Protein AF-A0A259K4H8-F1 (afdb_monomer_lite)

Foldseek 3Di:
DPPPPQQAAPPPRDGADVVVCVVPVPDNHHPVGVD

Radius of gyration: 9.26 Å; chains: 1; bounding box: 23×12×25 Å

pLDDT: mean 84.85, std 12.98, range [45.81, 94.38]

Sequence (35 aa):
MEEGSYGICVRCGDDIAEARLDAIPWTPLCRSCAK

Secondary structure (DSSP, 8-state):
-----TTB-TTT-PBPPHHHHHH-TT--S-TTT--

Structure (mmCIF, N/CA/C/O backbone):
data_AF-A0A259K4H8-F1
#
_entry.id   AF-A0A259K4H8-F1
#
loop_
_atom_site.group_PDB
_atom_site.id
_atom_site.type_symbol
_atom_site.label_atom_id
_atom_site.label_alt_id
_atom_site.label_comp_id
_atom_site.label_asym_id
_atom_site.label_entity_id
_atom_site.label_seq_id
_atom_site.pdbx_PDB_ins_code
_atom_site.Cartn_x
_atom_site.Cartn_y
_atom_site.Cartn_z
_atom_site.occupancy
_atom_site.B_iso_or_equiv
_atom_site.auth_seq_id
_atom_site.auth_comp_id
_atom_site.auth_asym_id
_atom_site.auth_atom_id
_atom_site.pdbx_PDB_model_num
ATOM 1 N N . MET A 1 1 ? 11.818 3.173 16.878 1.00 45.81 1 MET A N 1
ATOM 2 C CA . MET A 1 1 ? 11.831 2.796 15.455 1.00 45.81 1 MET A CA 1
ATOM 3 C C . MET A 1 1 ? 10.374 2.656 15.090 1.00 45.81 1 MET A C 1
ATOM 5 O O . MET A 1 1 ? 9.733 1.750 15.593 1.00 45.81 1 MET A O 1
ATOM 9 N N . GLU A 1 2 ? 9.813 3.658 14.425 1.00 52.28 2 GLU A N 1
ATOM 10 C CA . GLU A 1 2 ? 8.414 3.612 14.009 1.00 52.28 2 GLU A CA 1
ATOM 11 C C . GLU A 1 2 ? 8.369 2.689 12.796 1.00 52.28 2 GLU A C 1
ATOM 13 O O . GLU A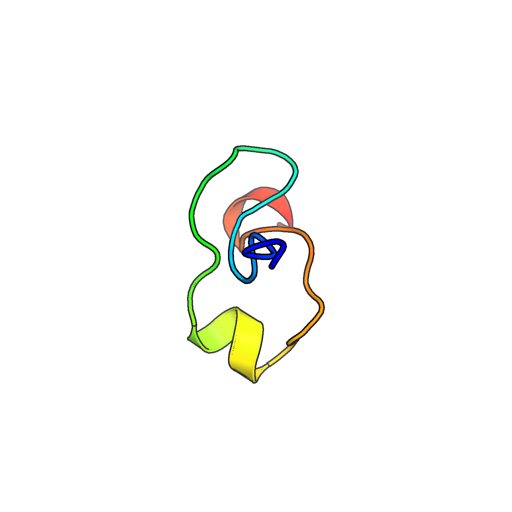 1 2 ? 8.901 3.033 11.741 1.00 52.28 2 GLU A O 1
ATOM 18 N N . GLU A 1 3 ? 7.831 1.483 12.970 1.00 56.72 3 GLU A N 1
ATOM 19 C CA . GLU A 1 3 ? 7.428 0.622 11.860 1.00 56.72 3 GLU A CA 1
ATOM 20 C C . GLU A 1 3 ? 6.317 1.360 11.117 1.00 56.72 3 GLU A C 1
ATOM 22 O O . GLU A 1 3 ? 5.127 1.203 11.388 1.00 56.72 3 GLU A O 1
ATOM 27 N N . GLY A 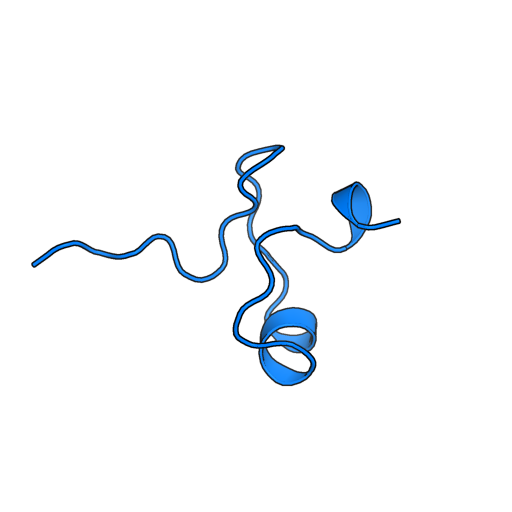1 4 ? 6.735 2.280 10.243 1.00 56.31 4 GLY A N 1
ATOM 28 C CA . GLY A 1 4 ? 5.849 2.992 9.349 1.00 56.31 4 GLY A CA 1
ATOM 29 C C . GLY A 1 4 ? 5.032 1.943 8.622 1.00 56.31 4 GLY A C 1
ATOM 30 O O . GLY A 1 4 ? 5.604 1.016 8.051 1.00 56.31 4 GLY A O 1
ATOM 31 N N . SER A 1 5 ? 3.709 2.067 8.704 1.00 66.81 5 SER A N 1
ATOM 32 C CA . SER A 1 5 ? 2.721 1.171 8.102 1.00 66.81 5 SER A CA 1
ATOM 33 C C . SER A 1 5 ? 2.751 1.279 6.572 1.00 66.81 5 SER A C 1
ATOM 35 O O . SER A 1 5 ? 1.769 1.638 5.921 1.00 66.81 5 SER A O 1
ATOM 37 N N . TYR A 1 6 ? 3.929 1.050 5.996 1.00 70.44 6 TYR A N 1
ATOM 38 C CA . TYR A 1 6 ? 4.192 1.088 4.578 1.00 70.44 6 TYR A CA 1
ATOM 39 C C . TYR A 1 6 ? 3.466 -0.085 3.950 1.00 70.44 6 TYR A C 1
ATOM 41 O O . TYR A 1 6 ? 3.650 -1.234 4.344 1.00 70.44 6 TYR A O 1
ATOM 49 N N . GLY A 1 7 ? 2.607 0.236 2.993 1.00 83.19 7 GLY A N 1
ATOM 50 C CA . GLY A 1 7 ? 1.727 -0.752 2.408 1.00 83.19 7 GLY A CA 1
ATOM 51 C C . GLY A 1 7 ? 0.441 -0.995 3.188 1.00 83.19 7 GLY A C 1
ATOM 52 O O . GLY A 1 7 ? -0.189 -2.000 2.918 1.00 83.19 7 GLY A O 1
ATOM 53 N N . ILE A 1 8 ? -0.002 -0.102 4.082 1.00 91.12 8 ILE A N 1
ATOM 54 C CA . ILE A 1 8 ? -1.349 -0.171 4.673 1.00 91.12 8 ILE A CA 1
ATOM 55 C C . ILE A 1 8 ? -2.220 0.980 4.164 1.00 91.12 8 ILE A C 1
ATOM 57 O O . ILE A 1 8 ? -1.818 2.143 4.131 1.00 91.12 8 ILE A O 1
ATOM 61 N N . CYS A 1 9 ? -3.446 0.656 3.762 1.00 93.31 9 CYS A N 1
ATOM 62 C CA . CYS A 1 9 ? -4.436 1.618 3.307 1.00 93.31 9 CYS A CA 1
ATOM 63 C C . CYS A 1 9 ? -4.940 2.463 4.477 1.00 93.31 9 CYS A C 1
ATOM 65 O O . CYS A 1 9 ? -5.594 1.949 5.382 1.00 93.31 9 CYS A O 1
ATOM 67 N N . VAL A 1 10 ? -4.772 3.785 4.406 1.00 91.75 10 VAL A N 1
ATOM 68 C CA . VAL A 1 10 ? -5.216 4.699 5.476 1.00 91.75 10 VAL A CA 1
ATOM 69 C C . VAL A 1 10 ? -6.739 4.782 5.626 1.00 91.75 10 VAL A C 1
ATOM 71 O O . VAL A 1 10 ? -7.234 5.351 6.593 1.00 91.75 10 VAL A O 1
ATOM 74 N N . ARG A 1 11 ? -7.500 4.253 4.658 1.00 92.88 11 ARG A N 1
ATOM 75 C CA . ARG A 1 11 ? -8.969 4.323 4.642 1.00 92.88 11 ARG A CA 1
ATOM 76 C C . ARG A 1 11 ? -9.642 3.079 5.210 1.00 92.88 11 ARG A C 1
ATOM 78 O O . ARG A 1 11 ? -10.640 3.215 5.908 1.00 92.88 11 ARG A O 1
ATOM 85 N N . CYS A 1 12 ? -9.157 1.892 4.858 1.00 94.38 12 CYS A N 1
ATOM 86 C CA . CYS A 1 12 ? -9.767 0.628 5.282 1.00 94.38 12 CYS A CA 1
ATOM 87 C C . CYS A 1 12 ? -8.869 -0.209 6.198 1.00 94.38 12 CYS A C 1
ATOM 89 O O . CYS A 1 12 ? -9.371 -1.123 6.836 1.00 94.38 12 CYS A O 1
ATOM 91 N N . GLY A 1 13 ? -7.576 0.111 6.296 1.00 91.12 13 GLY A N 1
ATOM 92 C CA . GLY A 1 13 ? -6.612 -0.665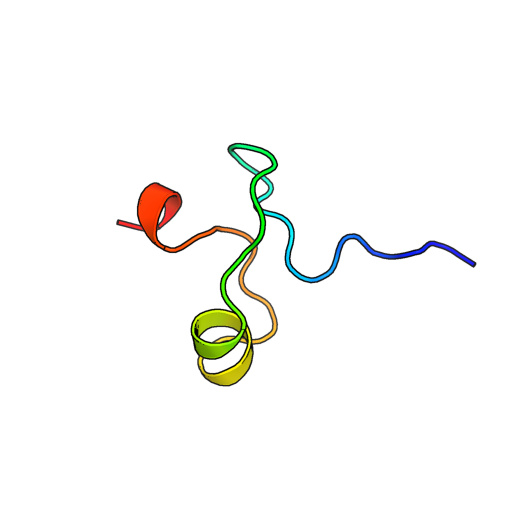 7.073 1.00 91.12 13 GLY A CA 1
ATOM 93 C C . GLY A 1 13 ? -6.116 -1.939 6.384 1.00 91.12 13 GLY A C 1
ATOM 94 O O . GLY A 1 13 ? -5.296 -2.632 6.970 1.00 91.12 13 GLY A O 1
ATOM 95 N N . ASP A 1 14 ? -6.574 -2.242 5.164 1.00 92.00 14 ASP A N 1
ATOM 96 C CA . ASP A 1 14 ? -6.064 -3.375 4.378 1.00 92.00 14 ASP A CA 1
ATOM 97 C C . ASP A 1 14 ? -4.668 -3.115 3.817 1.00 92.00 14 ASP A C 1
ATOM 99 O O . ASP A 1 14 ? -4.298 -1.977 3.507 1.00 92.00 14 ASP A O 1
ATOM 103 N N . ASP A 1 15 ? -3.957 -4.203 3.546 1.00 91.94 15 ASP A N 1
ATOM 104 C CA . ASP A 1 15 ? -2.702 -4.191 2.817 1.00 91.94 15 ASP A CA 1
ATOM 105 C C . ASP A 1 15 ? -2.856 -3.635 1.386 1.00 91.94 15 ASP A C 1
ATOM 107 O O . ASP A 1 15 ? -3.782 -3.930 0.618 1.00 91.94 15 ASP A O 1
ATOM 111 N N . ILE A 1 16 ? -1.902 -2.800 0.996 1.00 91.75 16 ILE A N 1
ATOM 112 C CA . ILE A 1 16 ? -1.731 -2.270 -0.346 1.00 91.75 16 ILE A CA 1
ATOM 113 C C . ILE A 1 16 ? -0.872 -3.271 -1.108 1.00 91.75 16 ILE A C 1
ATOM 115 O O . ILE A 1 16 ? 0.283 -3.502 -0.768 1.00 91.75 16 ILE A O 1
ATOM 119 N N . ALA A 1 17 ? -1.436 -3.828 -2.181 1.00 91.12 17 ALA A N 1
ATOM 120 C CA . ALA A 1 17 ? -0.725 -4.767 -3.039 1.00 91.12 17 ALA A CA 1
ATOM 121 C C . ALA A 1 17 ? 0.638 -4.216 -3.492 1.00 91.12 17 ALA A C 1
ATOM 123 O O . ALA A 1 17 ? 0.724 -3.078 -3.960 1.00 91.12 17 ALA A O 1
ATOM 124 N N . GLU A 1 18 ? 1.671 -5.057 -3.447 1.00 89.44 18 GLU A N 1
ATOM 125 C CA . GLU A 1 18 ? 3.049 -4.695 -3.802 1.00 89.44 18 GLU A CA 1
ATOM 126 C C . GLU A 1 18 ? 3.152 -4.101 -5.208 1.00 89.44 18 GLU A C 1
ATOM 128 O O . GLU A 1 18 ? 3.791 -3.076 -5.390 1.00 89.44 18 GLU A O 1
ATOM 133 N N . ALA A 1 19 ? 2.421 -4.643 -6.187 1.00 90.69 19 ALA A N 1
ATOM 134 C CA . ALA A 1 19 ? 2.372 -4.094 -7.547 1.00 90.69 19 ALA A CA 1
ATOM 135 C C . ALA A 1 19 ? 1.897 -2.626 -7.601 1.00 90.69 19 ALA A C 1
ATOM 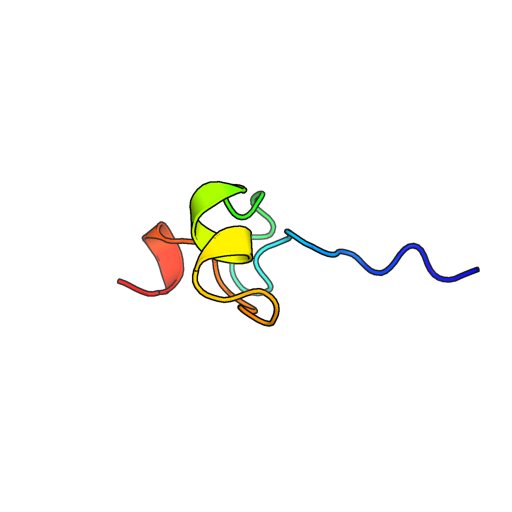137 O O . ALA A 1 19 ? 2.210 -1.892 -8.535 1.00 90.69 19 ALA A O 1
ATOM 138 N N . ARG A 1 20 ? 1.110 -2.182 -6.612 1.00 89.81 20 A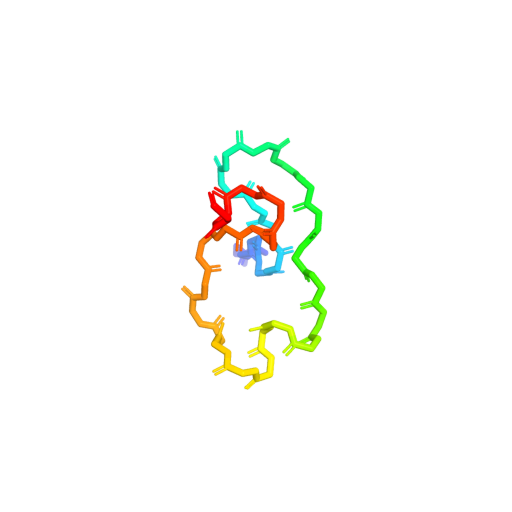RG A N 1
ATOM 139 C CA . ARG A 1 20 ? 0.681 -0.787 -6.491 1.00 89.81 20 ARG A CA 1
ATOM 140 C C . ARG A 1 20 ? 1.734 0.076 -5.805 1.00 89.81 20 ARG A C 1
ATOM 142 O O . ARG A 1 20 ? 1.845 1.234 -6.185 1.00 89.81 20 ARG A O 1
ATOM 149 N N . LEU A 1 21 ? 2.486 -0.473 -4.854 1.00 89.31 21 LEU A N 1
ATOM 150 C CA . LEU A 1 21 ? 3.647 0.193 -4.261 1.00 89.31 21 LEU A CA 1
ATOM 151 C C . LEU A 1 21 ? 4.804 0.292 -5.267 1.00 89.31 21 LEU A C 1
ATOM 153 O O . LEU A 1 21 ? 5.507 1.288 -5.280 1.00 89.31 21 LEU A O 1
ATOM 157 N N . ASP A 1 22 ? 4.957 -0.674 -6.170 1.00 91.12 22 ASP A N 1
ATOM 158 C CA . ASP A 1 22 ? 5.946 -0.621 -7.253 1.00 91.12 22 ASP A CA 1
ATOM 159 C C . ASP A 1 22 ? 5.613 0.496 -8.257 1.00 91.12 22 ASP A C 1
ATOM 161 O O . ASP A 1 22 ? 6.455 1.323 -8.600 1.00 91.12 22 ASP A O 1
ATOM 165 N N . ALA A 1 23 ? 4.338 0.602 -8.649 1.00 92.69 23 ALA A N 1
ATOM 166 C CA . ALA A 1 23 ? 3.879 1.668 -9.537 1.00 92.69 23 ALA A CA 1
ATOM 167 C C . ALA A 1 23 ? 3.803 3.047 -8.850 1.00 92.69 23 ALA A C 1
ATOM 169 O O . ALA A 1 23 ? 4.049 4.074 -9.483 1.00 92.69 23 ALA A O 1
ATOM 170 N N . ILE A 1 24 ? 3.384 3.088 -7.580 1.00 90.06 24 ILE A N 1
ATOM 171 C CA . ILE A 1 24 ? 3.172 4.306 -6.786 1.00 90.06 24 ILE A CA 1
ATOM 172 C C . ILE A 1 24 ? 3.612 4.042 -5.328 1.00 90.06 24 ILE A C 1
ATOM 174 O O . ILE A 1 24 ? 2.770 3.742 -4.475 1.00 90.06 24 ILE A O 1
ATOM 178 N N . PRO A 1 25 ? 4.906 4.215 -5.008 1.00 86.12 25 PRO A N 1
ATOM 179 C CA . PRO A 1 25 ? 5.478 3.852 -3.702 1.00 86.12 25 PRO A CA 1
ATOM 180 C C . PRO A 1 25 ? 4.847 4.584 -2.521 1.00 86.12 25 PRO A C 1
ATOM 182 O O . PRO A 1 25 ? 4.640 4.030 -1.452 1.00 86.12 25 PRO A O 1
ATOM 185 N N . TRP A 1 26 ? 4.465 5.840 -2.723 1.00 86.56 26 TRP A N 1
ATOM 186 C CA . TRP A 1 26 ? 3.868 6.686 -1.691 1.00 86.56 26 TRP A CA 1
ATOM 187 C C . TRP A 1 26 ? 2.337 6.599 -1.635 1.00 86.56 26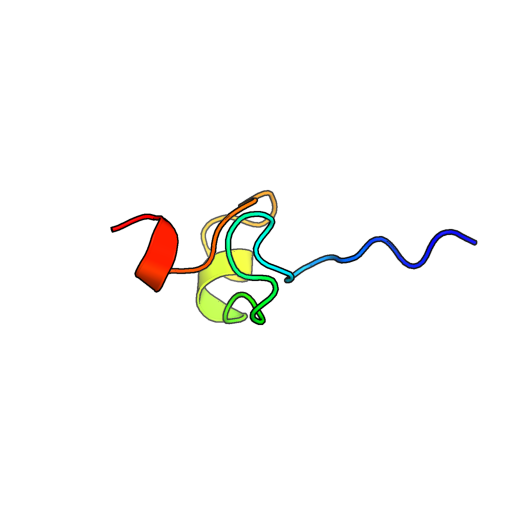 TRP A C 1
ATOM 189 O O . TRP A 1 26 ? 1.692 7.532 -1.158 1.00 86.56 26 TRP A O 1
ATOM 199 N N . THR A 1 27 ? 1.707 5.560 -2.201 1.00 90.31 27 THR A N 1
ATOM 200 C CA . THR A 1 27 ? 0.240 5.521 -2.244 1.00 90.31 27 THR A CA 1
ATOM 201 C C . THR A 1 27 ? -0.354 5.339 -0.839 1.00 90.31 27 THR A C 1
ATOM 203 O O . THR A 1 27 ? -0.037 4.366 -0.162 1.00 90.31 27 THR A O 1
ATOM 206 N N . PRO A 1 28 ? -1.252 6.233 -0.381 1.00 90.88 28 PRO A N 1
ATOM 207 C CA . PRO A 1 28 ? -1.883 6.068 0.927 1.00 90.88 28 PRO A CA 1
ATOM 208 C C . PRO A 1 28 ? -3.084 5.107 0.887 1.00 90.88 28 PRO A C 1
ATOM 210 O O . PRO A 1 28 ? -3.679 4.822 1.921 1.00 90.88 28 PRO A O 1
ATOM 213 N N . LEU A 1 29 ? -3.500 4.631 -0.296 1.00 93.06 29 LEU A N 1
ATOM 214 C CA . LEU A 1 29 ? -4.749 3.887 -0.485 1.00 93.06 29 LEU A CA 1
ATOM 215 C C . LEU A 1 29 ? -4.550 2.605 -1.299 1.00 93.06 29 LEU A C 1
ATOM 217 O O . LEU A 1 29 ? -3.872 2.600 -2.335 1.00 93.06 29 LEU A O 1
ATOM 221 N N . CYS A 1 30 ? -5.248 1.540 -0.898 1.00 92.88 30 CYS A N 1
ATOM 222 C CA . CYS A 1 30 ? -5.329 0.305 -1.673 1.00 92.88 30 CYS A CA 1
ATOM 223 C C . CYS A 1 30 ? -6.096 0.515 -2.990 1.00 92.88 30 CYS A C 1
ATOM 225 O O . CYS A 1 30 ? -6.839 1.485 -3.173 1.00 92.88 30 CYS A O 1
ATOM 227 N N . ARG A 1 31 ? -5.950 -0.436 -3.921 1.00 90.44 31 ARG A N 1
ATOM 228 C CA . ARG A 1 31 ? -6.613 -0.392 -5.237 1.00 90.44 31 ARG A CA 1
ATOM 229 C C . ARG A 1 31 ? -8.137 -0.281 -5.128 1.00 90.44 31 ARG A C 1
ATOM 231 O O . ARG A 1 31 ? -8.748 0.346 -5.982 1.00 90.44 31 ARG A O 1
ATOM 238 N N . SER A 1 32 ? -8.742 -0.883 -4.108 1.00 91.88 32 SER A N 1
ATOM 239 C CA . SER A 1 32 ? -10.193 -0.852 -3.900 1.00 91.88 32 SER A CA 1
ATOM 240 C C . SER A 1 32 ? -10.687 0.517 -3.433 1.00 91.88 32 SER A C 1
ATOM 242 O O . SER A 1 32 ? -11.746 0.956 -3.863 1.00 91.88 32 SER A O 1
ATOM 244 N N . CYS A 1 33 ? -9.916 1.209 -2.590 1.00 93.88 33 CYS A N 1
ATOM 245 C CA . CYS A 1 33 ? -10.264 2.530 -2.063 1.00 93.88 33 CYS A CA 1
ATOM 246 C C . CYS A 1 33 ? -9.905 3.691 -2.994 1.00 93.88 33 CYS A C 1
ATOM 248 O O . CYS A 1 33 ? -10.475 4.767 -2.830 1.00 93.88 33 CYS A O 1
ATOM 250 N N . ALA A 1 34 ? -8.942 3.482 -3.895 1.00 88.06 34 ALA A N 1
ATOM 251 C CA . ALA A 1 34 ? -8.498 4.456 -4.891 1.00 88.06 34 ALA A CA 1
ATOM 252 C C . ALA A 1 34 ? -9.215 4.329 -6.248 1.00 88.06 34 ALA A C 1
ATOM 254 O O . ALA A 1 34 ? -8.854 5.043 -7.184 1.00 88.06 34 ALA A O 1
ATOM 255 N N . LYS A 1 35 ? -10.156 3.385 -6.367 1.00 79.69 35 LYS A N 1
ATOM 256 C CA . LYS A 1 35 ? -11.119 3.338 -7.471 1.00 79.69 35 LYS A CA 1
ATOM 257 C C . LYS A 1 35 ? -12.154 4.448 -7.344 1.00 79.69 35 LYS A C 1
ATOM 259 O O . LYS A 1 35 ? -12.492 4.800 -6.192 1.00 79.69 35 LYS A O 1
#